Protein AF-A0A1A8CPT3-F1 (afdb_monomer_lite)

Foldseek 3Di:
DDDPLVNLLVVLVVCLVCVVVDDDDDPVVVVVNVVNCVPDPDNVSSDDQDVSNLCVQVVDPSSCVPCVVVNVVVNVD

Structure (mmCIF, N/CA/C/O backbone):
data_AF-A0A1A8CPT3-F1
#
_entry.id   AF-A0A1A8CPT3-F1
#
loop_
_atom_site.group_PDB
_atom_site.id
_atom_site.type_symbol
_atom_site.label_atom_id
_atom_site.label_alt_id
_atom_site.label_comp_id
_atom_site.label_asym_id
_atom_site.label_entity_id
_atom_site.label_seq_id
_atom_site.pdbx_PDB_ins_code
_atom_site.Cartn_x
_atom_site.Cartn_y
_atom_site.Cartn_z
_atom_site.occupancy
_atom_site.B_iso_or_equiv
_atom_site.auth_seq_id
_atom_site.auth_comp_id
_atom_site.auth_asym_id
_atom_site.auth_atom_id
_atom_site.pdbx_PDB_model_num
ATOM 1 N N . SER A 1 1 ? 18.257 -4.861 4.362 1.00 51.25 1 SER A N 1
ATOM 2 C CA . SER A 1 1 ? 17.847 -5.752 3.261 1.00 51.25 1 SER A CA 1
ATOM 3 C C . SER A 1 1 ? 17.029 -4.954 2.267 1.00 51.25 1 SER A C 1
ATOM 5 O O . SER A 1 1 ? 16.052 -4.344 2.680 1.00 51.25 1 SER A O 1
ATOM 7 N N . TYR A 1 2 ? 17.456 -4.871 1.006 1.00 66.06 2 TYR A N 1
ATOM 8 C CA . TYR A 1 2 ? 16.707 -4.175 -0.045 1.00 66.06 2 TYR A CA 1
ATOM 9 C C . TYR A 1 2 ? 15.520 -5.052 -0.464 1.00 66.06 2 TYR A C 1
ATOM 11 O O . TYR A 1 2 ? 15.726 -6.198 -0.859 1.00 66.06 2 TYR A O 1
ATOM 19 N N . VAL A 1 3 ? 14.289 -4.560 -0.316 1.00 68.00 3 VAL A N 1
ATOM 20 C CA . VAL A 1 3 ? 13.094 -5.281 -0.777 1.00 68.00 3 VAL A CA 1
ATOM 21 C C . VAL A 1 3 ? 12.923 -4.984 -2.267 1.00 68.00 3 VAL A C 1
ATOM 23 O O . VAL A 1 3 ? 12.835 -3.810 -2.626 1.00 68.00 3 VAL A O 1
ATOM 26 N N . PRO A 1 4 ? 12.871 -5.996 -3.151 1.00 86.12 4 PRO A N 1
ATOM 27 C CA . PRO A 1 4 ? 12.637 -5.759 -4.571 1.00 86.12 4 PRO A CA 1
ATOM 28 C C . PRO A 1 4 ? 11.321 -5.006 -4.808 1.00 86.12 4 PRO A C 1
ATOM 30 O O . PRO A 1 4 ? 10.295 -5.345 -4.212 1.00 86.12 4 PRO A O 1
ATOM 33 N N . CYS A 1 5 ? 11.320 -4.028 -5.720 1.00 86.56 5 CYS A N 1
ATOM 34 C CA . CYS A 1 5 ? 10.136 -3.203 -6.001 1.00 86.56 5 CYS A CA 1
ATOM 35 C C . CYS A 1 5 ? 8.917 -4.044 -6.419 1.00 86.56 5 CYS A C 1
ATOM 37 O O . CYS A 1 5 ? 7.795 -3.715 -6.055 1.00 86.56 5 CYS A O 1
ATOM 39 N N . CYS A 1 6 ? 9.119 -5.173 -7.108 1.00 87.94 6 CYS A N 1
ATOM 40 C CA . CYS A 1 6 ? 8.037 -6.090 -7.477 1.00 87.94 6 CYS A CA 1
ATOM 41 C C . CYS A 1 6 ? 7.354 -6.743 -6.261 1.00 87.94 6 CYS A C 1
ATOM 43 O O . CYS A 1 6 ? 6.133 -6.918 -6.262 1.00 87.94 6 CYS A O 1
ATOM 45 N N . VAL A 1 7 ? 8.116 -7.059 -5.209 1.00 90.50 7 VAL A N 1
ATOM 46 C CA . VAL A 1 7 ? 7.585 -7.612 -3.956 1.00 90.50 7 VAL A CA 1
ATOM 47 C C . VAL A 1 7 ? 6.790 -6.539 -3.224 1.00 90.50 7 VAL A C 1
ATOM 49 O O . VAL A 1 7 ? 5.655 -6.788 -2.826 1.00 90.50 7 VAL A O 1
ATOM 52 N N . LEU A 1 8 ? 7.342 -5.327 -3.113 1.00 90.69 8 LEU A N 1
ATOM 53 C CA . LEU A 1 8 ? 6.660 -4.209 -2.462 1.00 90.69 8 LEU A CA 1
ATOM 54 C C . LEU A 1 8 ? 5.382 -3.802 -3.208 1.00 90.69 8 LEU A C 1
ATOM 56 O O . LEU A 1 8 ? 4.347 -3.625 -2.576 1.00 90.69 8 LEU A O 1
ATOM 60 N N . ARG A 1 9 ? 5.422 -3.743 -4.544 1.00 93.31 9 ARG A N 1
ATOM 61 C CA . ARG A 1 9 ? 4.253 -3.501 -5.398 1.00 93.31 9 ARG A CA 1
ATOM 62 C C . ARG A 1 9 ? 3.153 -4.532 -5.158 1.00 93.31 9 ARG A C 1
ATOM 64 O O . ARG A 1 9 ? 1.995 -4.166 -4.990 1.00 93.31 9 ARG A O 1
ATOM 71 N N . SER A 1 10 ? 3.514 -5.815 -5.135 1.00 94.50 10 SER A N 1
ATOM 72 C CA . SER A 1 10 ? 2.552 -6.906 -4.939 1.00 94.50 10 SER A CA 1
ATOM 73 C C . SER A 1 10 ? 1.946 -6.869 -3.536 1.00 94.50 10 SER A C 1
ATOM 75 O O . SER A 1 10 ? 0.732 -6.972 -3.390 1.00 94.50 10 SER A O 1
ATOM 77 N N . ALA A 1 11 ? 2.775 -6.658 -2.510 1.00 93.50 11 ALA A N 1
ATOM 78 C CA . ALA A 1 1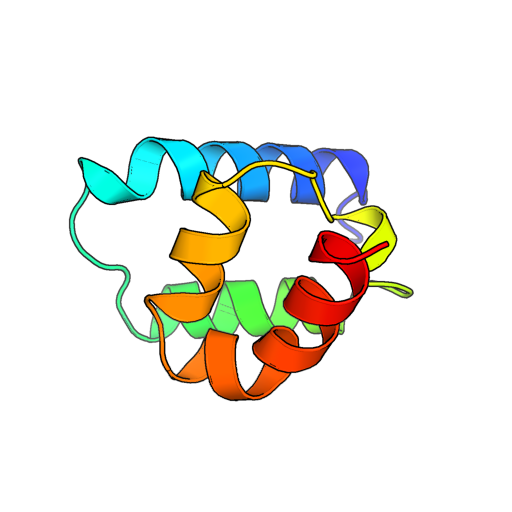1 ? 2.321 -6.522 -1.130 1.00 93.50 11 ALA A CA 1
ATOM 79 C C . ALA A 1 11 ? 1.399 -5.307 -0.951 1.00 93.50 11 ALA A C 1
ATOM 81 O O . ALA A 1 11 ? 0.349 -5.425 -0.326 1.00 93.50 11 ALA A O 1
ATOM 82 N N . LEU A 1 12 ? 1.754 -4.163 -1.541 1.00 93.56 12 LEU A N 1
ATOM 83 C CA . LEU A 1 12 ? 0.939 -2.953 -1.531 1.00 93.56 12 LEU A CA 1
ATOM 84 C C . LEU A 1 12 ? -0.406 -3.166 -2.231 1.00 93.56 12 LEU A C 1
ATOM 86 O O . LEU A 1 12 ? -1.442 -2.787 -1.694 1.00 93.56 12 LEU A O 1
ATOM 90 N N . TYR A 1 13 ? -0.403 -3.799 -3.403 1.00 95.25 13 TYR A N 1
ATOM 91 C CA . TYR A 1 13 ? -1.634 -4.129 -4.113 1.00 95.25 13 TYR A CA 1
ATOM 92 C C . TYR A 1 13 ? -2.543 -5.025 -3.267 1.00 95.25 13 TYR A C 1
ATOM 94 O O . TYR A 1 13 ? -3.720 -4.707 -3.100 1.00 95.25 13 TYR A O 1
ATOM 102 N N . LEU A 1 14 ? -1.992 -6.100 -2.689 1.00 95.50 14 LEU A N 1
ATOM 103 C CA . LEU A 1 14 ? -2.738 -7.013 -1.823 1.00 95.50 14 LEU A CA 1
ATOM 104 C C . LEU A 1 14 ? -3.313 -6.287 -0.607 1.00 95.50 14 LEU A C 1
ATOM 106 O O . LEU A 1 14 ? -4.513 -6.385 -0.372 1.00 95.50 14 LEU A O 1
ATOM 110 N N . LEU A 1 15 ? -2.490 -5.504 0.100 1.00 94.38 15 LEU A N 1
ATOM 111 C CA . LEU A 1 15 ? -2.939 -4.662 1.208 1.00 94.38 15 LEU A CA 1
ATOM 112 C C . LEU A 1 15 ? -4.112 -3.785 0.771 1.00 94.38 15 LEU A C 1
ATOM 114 O O . LEU A 1 15 ? -5.169 -3.836 1.389 1.00 94.38 15 LEU A O 1
ATOM 118 N N . ALA A 1 16 ? -3.968 -3.043 -0.327 1.00 94.94 16 ALA A N 1
ATOM 119 C CA . ALA A 1 16 ? -4.991 -2.131 -0.817 1.00 94.94 16 ALA A CA 1
ATOM 120 C C . ALA A 1 16 ? -6.329 -2.831 -1.121 1.00 94.94 16 ALA A C 1
ATOM 122 O O . ALA A 1 16 ? -7.379 -2.336 -0.710 1.00 94.94 16 ALA A O 1
ATOM 123 N N . VAL A 1 17 ? -6.315 -3.988 -1.797 1.00 95.69 17 VAL A N 1
ATOM 124 C CA . VAL A 1 17 ? -7.551 -4.706 -2.168 1.00 95.69 17 VAL A CA 1
ATOM 125 C C . VAL A 1 17 ? -8.200 -5.453 -1.001 1.00 95.69 17 VAL A C 1
ATOM 127 O O . VAL A 1 17 ? -9.409 -5.681 -1.028 1.00 95.69 17 VAL A O 1
ATOM 130 N N . THR A 1 18 ? -7.443 -5.823 0.036 1.00 94.94 18 THR A N 1
ATOM 131 C CA . THR A 1 18 ? -7.997 -6.502 1.220 1.00 94.94 18 THR A CA 1
ATOM 132 C C . THR A 1 18 ? -8.389 -5.547 2.345 1.00 94.94 18 THR A C 1
ATOM 134 O O . THR A 1 18 ? -9.144 -5.938 3.238 1.00 94.94 18 THR A O 1
ATOM 137 N N . GLN A 1 19 ? -7.902 -4.301 2.324 1.00 92.69 19 GLN A N 1
ATOM 138 C CA . GLN A 1 19 ? -8.039 -3.377 3.454 1.00 92.69 19 GLN A CA 1
ATOM 139 C C . GLN A 1 19 ? -9.477 -2.930 3.728 1.00 92.69 19 GLN A C 1
ATOM 141 O O . GLN A 1 19 ? -9.796 -2.535 4.847 1.00 92.69 19 GLN A O 1
ATOM 146 N N . ASP A 1 20 ? -10.364 -2.969 2.737 1.00 85.88 20 ASP A N 1
ATOM 147 C CA . ASP A 1 20 ? -11.773 -2.607 2.936 1.00 85.88 20 ASP A CA 1
ATOM 148 C C . ASP A 1 20 ? -12.481 -3.559 3.916 1.00 85.88 20 ASP A C 1
ATOM 150 O O . ASP A 1 20 ? -13.234 -3.130 4.786 1.00 85.88 20 ASP A O 1
ATOM 154 N N . LYS A 1 21 ? -12.127 -4.848 3.852 1.00 88.56 21 LYS A N 1
ATOM 155 C CA . LYS A 1 21 ? -12.695 -5.922 4.681 1.00 88.56 21 LYS A CA 1
ATOM 156 C C . LYS A 1 21 ? -11.951 -6.135 6.002 1.00 88.56 21 LYS A C 1
ATOM 158 O O . LYS A 1 21 ? -12.296 -7.042 6.753 1.00 88.56 21 LYS A O 1
ATOM 163 N N . SER A 1 22 ? -10.916 -5.339 6.264 1.00 90.00 22 SER A N 1
ATOM 164 C CA . SER A 1 22 ? -10.020 -5.489 7.412 1.00 90.00 22 SER A CA 1
ATOM 165 C C . SER A 1 22 ? -10.093 -4.263 8.330 1.00 90.00 22 SER A C 1
ATOM 167 O O . SER A 1 22 ? -10.436 -3.166 7.873 1.00 90.00 22 SER A O 1
ATOM 169 N N . PRO A 1 23 ? -9.761 -4.404 9.627 1.00 92.12 23 PRO A N 1
ATOM 170 C CA . PRO A 1 23 ? -9.618 -3.262 10.521 1.00 92.12 23 PRO A CA 1
ATOM 171 C C . PRO A 1 23 ? -8.636 -2.227 9.965 1.00 92.12 23 PRO A C 1
ATOM 173 O O . PRO A 1 23 ? -7.686 -2.558 9.249 1.00 92.12 23 PRO A O 1
ATOM 176 N N . ARG A 1 24 ? -8.850 -0.951 10.308 1.00 92.69 24 ARG A N 1
ATOM 177 C CA . ARG A 1 24 ? -7.911 0.108 9.926 1.00 92.69 24 ARG A CA 1
ATOM 178 C C . ARG A 1 24 ? -6.535 -0.181 10.536 1.00 92.69 24 ARG A C 1
ATOM 180 O O . ARG A 1 24 ? -6.454 -0.546 11.703 1.00 92.69 24 ARG A O 1
ATOM 187 N N . LEU A 1 25 ? -5.484 0.019 9.742 1.00 94.00 25 LEU A N 1
ATOM 188 C CA . LEU A 1 25 ? -4.110 0.021 10.232 1.00 94.00 25 LEU A CA 1
ATOM 189 C C . LEU A 1 25 ? -3.927 1.105 11.298 1.00 94.00 25 LEU A C 1
ATOM 191 O O . LEU A 1 25 ? -4.447 2.213 11.155 1.00 94.00 25 LEU A O 1
ATOM 195 N N . ASP A 1 26 ? -3.183 0.768 12.342 1.00 94.12 26 ASP A N 1
ATOM 196 C CA . ASP A 1 26 ? -2.702 1.703 13.345 1.00 94.12 26 ASP A CA 1
ATOM 197 C C . ASP A 1 26 ? -1.461 2.465 12.846 1.00 94.12 26 ASP A C 1
ATOM 199 O O . ASP A 1 26 ? -0.935 2.242 11.751 1.00 94.12 26 ASP A O 1
ATOM 203 N N . VAL A 1 27 ? -0.979 3.399 13.664 1.00 90.75 27 VAL A N 1
ATOM 204 C CA . VAL A 1 27 ? 0.106 4.324 13.298 1.00 90.75 27 VAL A CA 1
ATOM 205 C C . VAL A 1 27 ? 1.418 3.589 12.994 1.00 90.75 27 VAL A C 1
ATOM 207 O O . VAL A 1 27 ? 2.184 4.010 12.125 1.00 90.75 27 VAL A O 1
ATOM 210 N N . VAL A 1 28 ? 1.697 2.479 13.684 1.00 94.19 28 VAL A N 1
ATOM 211 C CA . VAL A 1 28 ? 2.956 1.734 13.540 1.00 94.19 28 VAL A CA 1
ATOM 212 C C . VAL A 1 28 ? 3.136 1.167 12.120 1.00 94.19 28 VAL A C 1
ATOM 214 O O . VAL A 1 28 ? 4.112 1.546 11.463 1.00 94.19 28 VAL A O 1
ATOM 217 N N . PRO A 1 29 ? 2.239 0.315 11.585 1.00 92.12 29 PRO A N 1
ATOM 218 C CA . PRO A 1 29 ? 2.331 -0.181 10.215 1.00 92.12 29 PRO A CA 1
ATOM 219 C C . PRO A 1 29 ? 2.238 0.936 9.174 1.00 92.12 29 PRO A C 1
ATOM 221 O O . PRO A 1 29 ? 2.961 0.870 8.183 1.00 92.12 29 PRO A O 1
ATOM 224 N N . LEU A 1 30 ? 1.449 1.995 9.398 1.00 94.06 30 LEU A N 1
ATOM 225 C CA . LEU A 1 30 ? 1.412 3.147 8.485 1.00 94.06 30 LEU A CA 1
ATOM 226 C C . LEU A 1 30 ? 2.773 3.841 8.374 1.00 94.06 30 LEU A C 1
ATOM 228 O O . LEU A 1 30 ? 3.206 4.184 7.273 1.00 94.06 30 LEU A O 1
ATOM 232 N N . ASN A 1 31 ? 3.497 3.987 9.485 1.00 92.69 31 ASN A N 1
ATOM 233 C CA . ASN A 1 31 ? 4.842 4.552 9.479 1.00 92.69 31 ASN A CA 1
ATOM 234 C C . ASN A 1 31 ? 5.842 3.642 8.741 1.00 92.69 31 ASN A C 1
ATOM 236 O O . ASN A 1 31 ? 6.708 4.131 8.013 1.00 92.69 31 ASN A O 1
ATOM 240 N N . TYR A 1 32 ? 5.719 2.318 8.880 1.00 92.56 32 TYR A N 1
ATOM 241 C CA . TYR A 1 32 ? 6.531 1.372 8.106 1.00 92.56 32 TYR A CA 1
ATOM 242 C C . TYR A 1 32 ? 6.234 1.443 6.606 1.00 92.56 32 TYR A C 1
ATOM 244 O O . TYR A 1 32 ? 7.171 1.475 5.809 1.00 92.56 32 TYR A O 1
ATOM 252 N N . ILE A 1 33 ? 4.959 1.534 6.222 1.00 92.88 33 ILE A N 1
ATOM 253 C CA . ILE A 1 33 ? 4.541 1.704 4.825 1.00 92.88 33 ILE A CA 1
ATOM 254 C C . ILE A 1 33 ? 5.093 3.019 4.266 1.00 92.88 33 ILE A C 1
ATOM 256 O O . ILE A 1 33 ? 5.718 3.009 3.208 1.00 92.88 33 ILE A O 1
ATOM 260 N N . CYS A 1 34 ? 4.972 4.128 5.006 1.00 92.31 34 CYS A N 1
ATOM 261 C CA . CYS A 1 34 ? 5.560 5.413 4.620 1.00 92.31 34 CYS A CA 1
ATOM 262 C C . CYS A 1 34 ? 7.062 5.289 4.348 1.00 92.31 34 CYS A C 1
ATOM 264 O O . CYS A 1 34 ? 7.543 5.737 3.311 1.00 92.31 34 CYS A O 1
ATOM 266 N N . LYS A 1 35 ? 7.812 4.659 5.261 1.00 91.69 35 LYS A N 1
ATOM 267 C CA . LYS A 1 35 ? 9.259 4.453 5.096 1.00 91.69 35 LYS A CA 1
ATOM 268 C C . LYS A 1 35 ? 9.584 3.586 3.882 1.00 91.69 35 LYS A C 1
ATOM 270 O O . LYS A 1 35 ? 10.558 3.872 3.193 1.00 91.69 35 LYS A O 1
ATOM 275 N N . ALA A 1 36 ? 8.789 2.549 3.618 1.00 89.94 36 ALA A N 1
ATOM 276 C CA . ALA A 1 36 ? 8.968 1.683 2.457 1.00 89.94 36 ALA A CA 1
ATOM 277 C 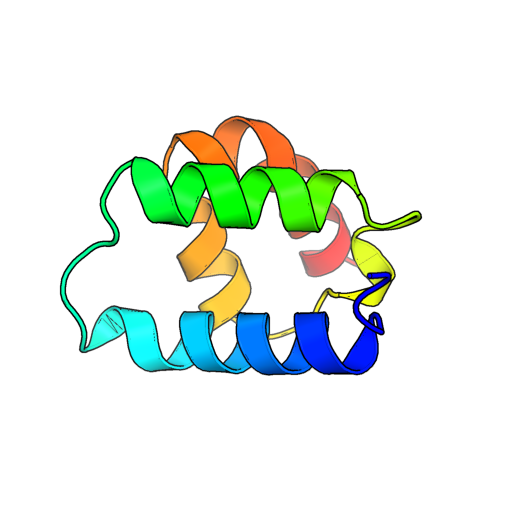C . ALA A 1 36 ? 8.714 2.430 1.139 1.00 89.94 36 ALA A C 1
ATOM 279 O O . ALA A 1 36 ? 9.456 2.258 0.178 1.00 89.94 36 ALA A O 1
ATOM 280 N N . PHE A 1 37 ? 7.706 3.301 1.092 1.00 90.38 37 PHE A N 1
ATOM 281 C CA . PHE A 1 37 ? 7.449 4.128 -0.086 1.00 90.38 37 PHE A CA 1
ATOM 282 C C . PHE A 1 37 ? 8.556 5.160 -0.299 1.00 90.38 37 PHE A C 1
ATOM 284 O O . PHE A 1 37 ? 9.030 5.326 -1.418 1.00 90.38 37 PHE A O 1
ATOM 291 N N . SER A 1 38 ? 9.015 5.811 0.773 1.00 89.25 38 SER A N 1
ATOM 292 C CA . SER A 1 38 ? 10.095 6.802 0.710 1.00 89.25 38 SER A CA 1
ATOM 293 C C . SER A 1 38 ? 11.471 6.209 0.390 1.00 89.25 38 SER A C 1
ATOM 295 O O . SER A 1 38 ? 12.357 6.954 -0.013 1.00 89.25 38 SER A O 1
ATOM 297 N N . SER A 1 39 ? 11.685 4.902 0.580 1.00 87.75 39 SER A N 1
ATOM 298 C CA . SER A 1 39 ? 12.951 4.242 0.231 1.00 87.75 39 SER A CA 1
ATOM 299 C C . SER A 1 39 ? 13.021 3.792 -1.231 1.00 87.75 39 SER A C 1
ATOM 301 O O . SER A 1 39 ? 14.096 3.425 -1.710 1.00 87.75 39 SER A O 1
ATOM 303 N N . CYS A 1 40 ? 11.896 3.824 -1.950 1.00 84.44 40 CYS A N 1
ATOM 304 C CA . CYS A 1 40 ? 11.860 3.543 -3.377 1.00 84.44 40 CYS A CA 1
ATOM 305 C C . CYS A 1 40 ? 12.429 4.728 -4.160 1.00 84.44 40 CYS A C 1
ATOM 307 O O . CYS A 1 40 ? 12.084 5.876 -3.900 1.00 84.44 40 CYS A O 1
ATOM 309 N N . 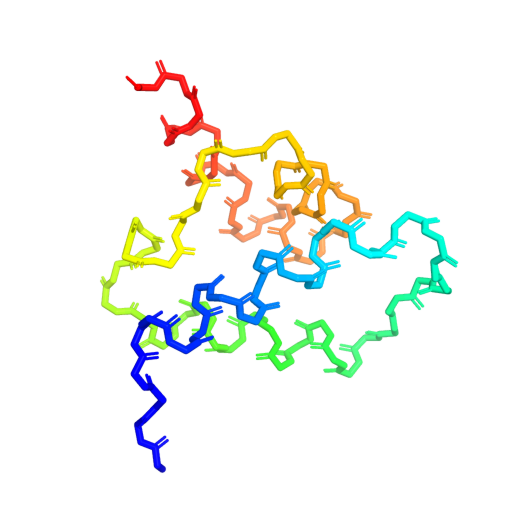GLN A 1 41 ? 13.252 4.451 -5.176 1.00 83.19 41 GLN A N 1
ATOM 310 C CA . GLN A 1 41 ? 13.799 5.500 -6.045 1.00 83.19 41 GLN A CA 1
ATOM 311 C C . GLN A 1 41 ? 12.702 6.228 -6.839 1.00 83.19 41 GLN A C 1
ATOM 313 O O . GLN A 1 41 ? 12.845 7.403 -7.158 1.00 83.19 41 GLN A O 1
ATOM 318 N N . SER A 1 42 ? 11.601 5.534 -7.138 1.00 88.81 42 SER A N 1
ATOM 319 C CA . SER A 1 42 ? 10.402 6.125 -7.726 1.00 88.81 42 SER A CA 1
ATOM 320 C C . SER A 1 42 ? 9.150 5.427 -7.211 1.00 88.81 42 SER A C 1
ATOM 322 O O . SER A 1 42 ? 9.066 4.196 -7.240 1.00 88.81 42 SER A O 1
ATOM 324 N N . PHE A 1 43 ? 8.138 6.204 -6.827 1.00 90.25 43 PHE A N 1
ATOM 325 C CA . PHE A 1 43 ? 6.825 5.675 -6.460 1.00 90.25 43 PHE A CA 1
ATOM 326 C C . PHE A 1 43 ? 6.139 4.961 -7.639 1.00 90.25 43 PHE A C 1
AT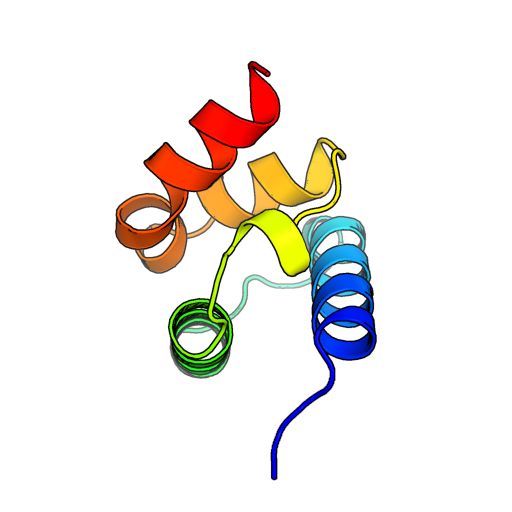OM 328 O O . PHE A 1 43 ? 5.442 3.967 -7.439 1.00 90.25 43 PHE A O 1
ATOM 335 N N . SER A 1 44 ? 6.407 5.380 -8.883 1.00 91.62 44 SER A N 1
ATOM 336 C CA . SER A 1 44 ? 5.852 4.728 -10.079 1.00 91.62 44 SER A CA 1
ATOM 337 C C . SER A 1 44 ? 6.251 3.251 -10.199 1.00 91.62 44 SER A C 1
ATOM 339 O O . SER A 1 44 ? 5.494 2.452 -10.741 1.00 91.62 44 SER A O 1
ATOM 341 N N . SER A 1 45 ? 7.399 2.856 -9.632 1.00 91.56 45 SER A N 1
ATOM 342 C CA . SER A 1 45 ? 7.875 1.463 -9.651 1.00 91.56 45 SER A CA 1
ATOM 343 C C . SER A 1 45 ? 7.038 0.516 -8.783 1.00 91.56 45 SER A C 1
ATOM 345 O O . SER A 1 45 ? 6.972 -0.685 -9.055 1.00 91.56 45 SER A O 1
ATOM 347 N N . ILE A 1 46 ? 6.378 1.057 -7.755 1.00 92.38 46 ILE A N 1
ATOM 348 C CA . ILE A 1 46 ? 5.516 0.310 -6.831 1.00 92.38 46 ILE A CA 1
ATOM 349 C C . ILE A 1 46 ? 4.028 0.585 -7.051 1.00 92.38 46 ILE A C 1
ATOM 351 O O . ILE A 1 46 ? 3.180 -0.074 -6.451 1.00 92.38 46 ILE A O 1
ATOM 355 N N . TYR A 1 47 ? 3.706 1.529 -7.932 1.00 94.06 47 TYR A N 1
ATOM 356 C CA . TYR A 1 47 ? 2.344 1.866 -8.294 1.00 94.06 47 TYR A CA 1
ATOM 357 C C . TYR A 1 47 ? 1.689 0.749 -9.117 1.00 94.06 47 TYR A C 1
ATOM 359 O O . TYR A 1 47 ? 2.306 0.102 -9.967 1.00 94.06 47 TYR A O 1
ATOM 367 N N . SER A 1 48 ? 0.408 0.519 -8.846 1.00 94.19 48 SER A N 1
ATOM 368 C CA . SER A 1 48 ? -0.470 -0.345 -9.633 1.00 94.19 48 SER A CA 1
ATOM 369 C C . SER A 1 48 ? -1.734 0.444 -9.934 1.00 94.19 48 SER A C 1
ATOM 371 O O . SER A 1 48 ? -2.391 0.908 -9.003 1.00 94.19 48 SER A O 1
ATOM 373 N N . HIS A 1 49 ? -2.072 0.598 -11.213 1.00 95.38 49 HIS A N 1
ATOM 374 C CA . HIS A 1 49 ? -3.220 1.393 -11.646 1.00 95.38 49 HIS A CA 1
ATOM 375 C C . HIS A 1 49 ? -4.534 0.661 -11.312 1.00 95.38 49 HIS A C 1
ATOM 377 O O . HIS A 1 49 ? -5.088 -0.074 -12.127 1.00 95.38 49 HIS A O 1
ATOM 383 N N . HIS A 1 50 ? -4.978 0.780 -10.057 1.00 95.31 50 HIS A N 1
ATOM 384 C CA . HIS A 1 50 ? -6.157 0.103 -9.521 1.00 95.31 50 HIS A CA 1
ATOM 385 C C . HIS A 1 50 ? -6.880 0.979 -8.476 1.00 95.31 50 HIS A C 1
ATOM 387 O O . HIS A 1 50 ? -6.212 1.509 -7.582 1.00 95.31 50 HIS A O 1
ATOM 393 N N . PRO A 1 51 ? -8.227 1.095 -8.504 1.00 94.94 51 PRO A N 1
ATOM 394 C CA . PRO A 1 51 ? -8.975 1.994 -7.614 1.00 94.94 51 PRO A CA 1
ATOM 395 C C . PRO A 1 51 ? -8.719 1.754 -6.124 1.00 94.94 51 PRO A C 1
ATOM 397 O O . PRO A 1 51 ? -8.659 2.693 -5.335 1.00 94.94 51 PRO A O 1
ATOM 400 N N . ALA A 1 52 ? -8.524 0.491 -5.735 1.00 95.00 52 ALA A N 1
ATOM 401 C CA . ALA A 1 52 ? -8.232 0.142 -4.347 1.00 95.00 52 ALA A CA 1
ATOM 402 C C . ALA A 1 52 ? -6.944 0.801 -3.833 1.00 95.00 52 ALA A C 1
ATOM 404 O O . ALA A 1 52 ? -6.883 1.152 -2.660 1.00 95.00 52 ALA A O 1
ATOM 405 N N . LEU A 1 53 ? -5.934 1.000 -4.692 1.00 94.88 53 LEU A N 1
ATOM 406 C CA . LEU A 1 53 ? -4.688 1.657 -4.299 1.00 94.88 53 LEU A CA 1
ATOM 407 C C . LEU A 1 53 ? -4.904 3.149 -4.037 1.00 94.88 53 LEU A C 1
ATOM 409 O O . LEU A 1 53 ? -4.448 3.661 -3.016 1.00 94.88 53 LEU A O 1
ATOM 413 N N . LEU A 1 54 ? -5.636 3.822 -4.930 1.00 94.88 54 LEU A N 1
ATOM 414 C CA . LEU A 1 54 ? -6.027 5.219 -4.752 1.00 94.88 54 LEU A CA 1
ATOM 415 C C . LEU A 1 54 ? -6.814 5.387 -3.447 1.00 94.88 54 LEU A C 1
ATOM 417 O O . LEU A 1 54 ? -6.448 6.194 -2.596 1.00 94.88 54 LEU A O 1
ATOM 421 N N . HIS A 1 55 ? -7.842 4.558 -3.253 1.00 95.06 55 HIS A N 1
ATOM 422 C CA . HIS A 1 55 ? -8.642 4.567 -2.034 1.00 95.06 55 HIS A CA 1
ATOM 423 C C . HIS A 1 55 ? -7.790 4.299 -0.788 1.00 95.06 55 HIS A C 1
ATOM 425 O O . HIS A 1 55 ? -7.931 5.002 0.207 1.00 95.06 55 HIS A O 1
ATOM 431 N N . PHE A 1 56 ? -6.873 3.328 -0.838 1.00 95.69 56 PHE A N 1
ATOM 432 C CA . PHE A 1 56 ? -5.983 3.006 0.275 1.00 95.69 56 PHE A CA 1
ATOM 433 C C . PHE A 1 56 ? -5.122 4.202 0.691 1.00 95.69 56 PHE A C 1
ATOM 435 O O . PHE A 1 56 ? -5.062 4.514 1.877 1.00 95.69 56 PHE A O 1
ATOM 442 N N . VAL A 1 57 ? -4.501 4.904 -0.260 1.00 95.25 57 VAL A N 1
ATOM 443 C CA . VAL A 1 57 ? -3.664 6.075 0.045 1.00 95.25 57 VAL A CA 1
ATOM 444 C C . VAL A 1 57 ? -4.504 7.233 0.583 1.00 95.25 57 VAL A C 1
ATOM 446 O O . VAL A 1 57 ? -4.117 7.846 1.571 1.00 95.25 57 VAL A O 1
ATOM 449 N N . CYS A 1 58 ? -5.678 7.492 0.005 1.00 93.81 58 CYS A N 1
ATOM 450 C CA . CYS A 1 58 ? -6.572 8.556 0.469 1.00 93.81 58 CYS A CA 1
ATOM 451 C C . CYS A 1 58 ? -7.252 8.252 1.816 1.00 93.81 58 CYS A C 1
ATOM 453 O O . CYS A 1 58 ? -7.709 9.170 2.492 1.00 93.81 58 CYS A O 1
ATOM 455 N N . ARG A 1 59 ? -7.335 6.978 2.219 1.00 93.94 59 ARG A N 1
ATOM 456 C CA . ARG A 1 59 ? -7.990 6.554 3.467 1.00 93.94 59 ARG A CA 1
ATOM 457 C C . ARG A 1 59 ? -7.208 6.942 4.724 1.00 93.94 59 ARG A C 1
ATOM 459 O O . ARG A 1 59 ? -7.817 7.058 5.788 1.00 93.94 59 ARG A O 1
ATOM 466 N N . TYR A 1 60 ? -5.892 7.103 4.617 1.00 95.12 60 TYR A N 1
ATOM 467 C CA . TYR A 1 60 ? -5.003 7.407 5.738 1.00 95.12 60 TYR A CA 1
ATOM 468 C C . TYR A 1 60 ? -4.379 8.781 5.551 1.00 95.12 60 TYR A C 1
ATOM 470 O O . TYR A 1 60 ? -3.730 9.023 4.535 1.00 95.12 60 TYR A O 1
ATOM 478 N N . GLN A 1 61 ? -4.543 9.663 6.536 1.00 92.94 61 GLN A N 1
ATOM 479 C CA . GLN A 1 61 ? -4.058 11.039 6.449 1.00 92.94 61 GLN A CA 1
ATOM 480 C C . GLN A 1 61 ? -2.540 11.084 6.219 1.00 92.94 61 GLN A C 1
ATOM 482 O O . GLN A 1 61 ? -2.074 11.796 5.336 1.00 92.94 61 GLN A O 1
ATOM 487 N N . GLU A 1 62 ? -1.775 10.244 6.919 1.00 93.50 62 GLU A N 1
ATOM 488 C CA . GLU A 1 62 ? -0.315 10.182 6.821 1.00 93.50 62 GLU A CA 1
ATOM 489 C C . GLU A 1 62 ? 0.174 9.770 5.425 1.00 93.50 62 GLU A C 1
ATOM 491 O O . GLU A 1 62 ? 1.242 10.200 4.979 1.00 93.50 62 GLU A O 1
ATOM 496 N N . LEU A 1 63 ? -0.601 8.929 4.730 1.00 94.94 63 LEU A N 1
ATOM 497 C CA . LEU A 1 63 ? -0.301 8.523 3.359 1.00 94.94 63 LEU A CA 1
ATOM 498 C C . LEU A 1 63 ? -0.766 9.580 2.359 1.00 94.94 63 LEU A C 1
ATOM 500 O O . LEU A 1 63 ? -0.021 9.9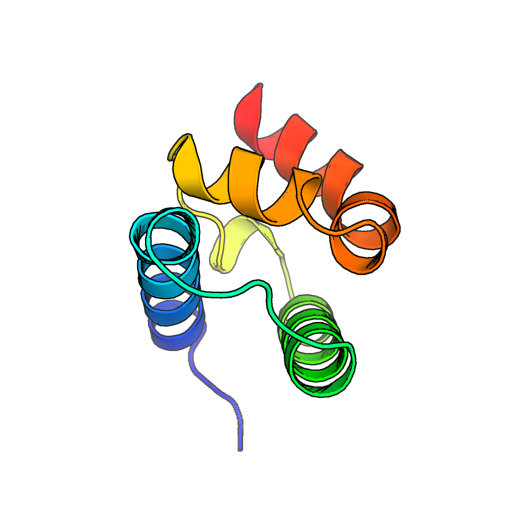02 1.435 1.00 94.94 63 LEU A O 1
ATOM 504 N N . ALA A 1 64 ? -1.963 10.135 2.548 1.00 95.62 64 ALA A N 1
ATOM 505 C CA . ALA A 1 64 ? -2.535 11.146 1.671 1.00 95.62 64 ALA A CA 1
ATOM 506 C C . ALA A 1 64 ? -1.679 12.421 1.632 1.00 95.62 64 ALA A C 1
ATOM 508 O O . ALA A 1 64 ? -1.399 12.932 0.551 1.00 95.62 64 ALA A O 1
ATOM 509 N N . GLU A 1 65 ? -1.198 12.891 2.784 1.00 94.44 65 GLU A N 1
ATOM 510 C CA . GLU A 1 65 ? -0.357 14.091 2.871 1.00 94.44 65 GLU A CA 1
ATOM 511 C C . GLU A 1 65 ? 0.984 13.923 2.146 1.00 94.44 65 GLU A C 1
ATOM 513 O O . GLU A 1 65 ? 1.469 14.860 1.515 1.00 94.44 65 GLU A O 1
ATOM 518 N N . LYS A 1 66 ? 1.588 12.729 2.204 1.00 93.94 66 LYS A N 1
ATOM 519 C CA . LYS A 1 66 ? 2.914 12.476 1.618 1.00 93.94 66 LYS A CA 1
ATOM 520 C C . LYS A 1 66 ? 2.880 11.998 0.173 1.00 93.94 66 LYS A C 1
ATOM 522 O O . LYS A 1 66 ? 3.748 12.366 -0.612 1.00 93.94 66 LYS A O 1
ATOM 527 N N . PHE A 1 67 ? 1.930 11.133 -0.163 1.00 95.12 67 PHE A N 1
ATOM 528 C CA . PHE A 1 67 ? 1.907 10.401 -1.431 1.00 95.12 67 PHE A CA 1
ATOM 529 C C . PHE A 1 67 ? 0.659 10.690 -2.263 1.00 95.12 67 PHE A C 1
ATOM 531 O O . PHE A 1 67 ? 0.609 10.280 -3.418 1.00 95.12 67 PHE A O 1
ATOM 538 N N . GLY A 1 68 ? -0.329 11.410 -1.721 1.00 94.69 68 GLY A N 1
ATOM 539 C CA . GLY A 1 68 ? -1.558 11.770 -2.429 1.00 94.69 68 GLY A CA 1
ATOM 540 C C . GLY A 1 68 ? -1.304 12.443 -3.781 1.00 94.69 68 GLY A C 1
ATOM 541 O O . GLY A 1 68 ? -1.798 11.927 -4.782 1.00 94.69 68 GLY A O 1
ATOM 542 N N . PRO A 1 69 ? -0.491 13.518 -3.861 1.00 94.81 69 PRO A N 1
ATOM 543 C CA . PRO A 1 69 ? -0.179 14.165 -5.136 1.00 94.81 69 PRO A CA 1
ATOM 544 C C . PRO A 1 69 ? 0.444 13.206 -6.161 1.00 94.81 69 PRO A C 1
ATOM 546 O O . PRO A 1 69 ? -0.007 13.164 -7.301 1.00 94.81 69 PRO A O 1
ATOM 549 N N . LEU A 1 70 ? 1.404 12.373 -5.738 1.00 94.31 70 LEU A N 1
ATOM 550 C CA . LEU A 1 70 ? 2.072 11.392 -6.605 1.00 94.31 70 LEU A CA 1
ATOM 551 C C . LEU A 1 70 ? 1.095 10.338 -7.141 1.00 94.31 70 LEU A C 1
ATOM 553 O O . LEU A 1 70 ? 1.139 9.974 -8.312 1.00 94.31 70 LEU A O 1
ATOM 557 N N . VAL A 1 71 ? 0.211 9.831 -6.282 1.00 94.81 71 VAL A N 1
ATOM 558 C CA . VAL A 1 71 ? -0.789 8.828 -6.665 1.00 94.81 71 VAL A CA 1
ATOM 559 C C . VAL A 1 71 ? -1.819 9.413 -7.624 1.00 94.81 71 VAL A C 1
ATOM 561 O O . VAL A 1 71 ? -2.228 8.715 -8.546 1.00 94.81 71 VAL A O 1
ATOM 564 N N . LEU A 1 72 ? -2.228 10.669 -7.426 1.00 95.56 72 LEU A N 1
ATOM 565 C CA . LEU A 1 72 ? -3.163 11.357 -8.317 1.00 95.56 72 LEU A CA 1
ATOM 566 C C . LEU A 1 72 ? -2.540 11.656 -9.682 1.00 95.56 72 LEU A C 1
ATOM 568 O O . LEU A 1 72 ? -3.191 11.428 -10.696 1.00 95.56 72 LEU A O 1
ATOM 572 N N . GLU A 1 73 ? -1.283 12.098 -9.723 1.00 95.62 73 GLU A N 1
ATOM 573 C CA . GLU A 1 73 ? -0.551 12.308 -10.976 1.00 95.62 73 GLU A CA 1
ATOM 574 C C . GLU A 1 73 ? -0.478 11.009 -11.793 1.00 95.62 73 GLU A C 1
ATOM 576 O O . GLU A 1 73 ? -0.855 10.983 -12.963 1.00 95.62 73 GLU A O 1
ATOM 581 N N . LEU A 1 74 ? -0.108 9.900 -11.146 1.00 95.06 74 LEU A N 1
ATOM 582 C CA . LEU A 1 74 ? -0.062 8.574 -11.773 1.00 95.06 74 LEU A CA 1
ATOM 583 C C . LEU A 1 74 ? -1.444 8.000 -12.123 1.00 95.06 74 LEU A C 1
ATOM 585 O O . LEU A 1 74 ? -1.532 7.071 -12.919 1.00 95.06 74 LEU A O 1
ATOM 589 N N . TRP A 1 75 ? -2.515 8.488 -11.494 1.00 95.19 75 TRP A N 1
ATOM 590 C CA . TRP A 1 75 ? -3.886 8.062 -11.783 1.00 95.19 75 TRP A CA 1
ATOM 591 C C . 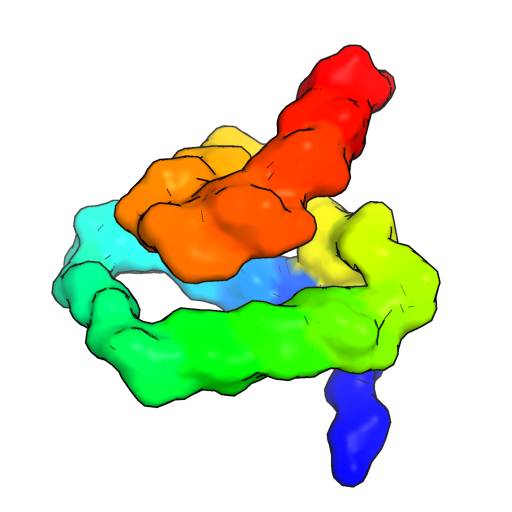TRP A 1 75 ? -4.470 8.768 -13.008 1.00 95.19 75 TRP A C 1
ATOM 593 O O . TRP A 1 75 ? -5.288 8.194 -13.720 1.00 95.19 75 TRP A O 1
ATOM 603 N N . LEU A 1 76 ? -4.085 10.024 -13.224 1.00 94.75 76 LEU A N 1
ATOM 604 C CA . LEU A 1 76 ? -4.591 10.860 -14.314 1.00 94.75 76 LEU A CA 1
ATOM 605 C C . LEU A 1 76 ? -3.775 10.734 -15.609 1.00 94.75 76 LEU A C 1
ATOM 607 O O . LEU A 1 76 ? -4.190 11.292 -16.625 1.00 94.75 76 LEU A O 1
ATOM 611 N N . THR A 1 77 ? -2.641 10.033 -15.559 1.00 87.25 77 THR A N 1
ATOM 612 C CA . THR A 1 77 ? -1.747 9.765 -16.696 1.00 87.25 77 THR A CA 1
ATOM 613 C C . THR A 1 77 ? -1.980 8.361 -17.236 1.00 87.25 77 THR A C 1
ATOM 615 O O . THR A 1 77 ? -2.031 8.214 -18.476 1.00 87.25 77 THR A O 1
#

Organism: Nothobranchius kadleci (NCBI:txid1051664)

Radius of gyration: 11.55 Å; chains: 1; bounding box: 30×22×30 Å

pLDDT: mean 91.5, std 6.81, range [51.25, 95.69]

Sequence (77 aa):
SYVPCCVLRSALYLLAVTQDKSPRLDVVPLNYICKAFSSCQSFSSIYSHHPALLHFVCRYQELAEKFGPLVLELWLT

InterPro domains:
  IPR052133 Immune Signaling and Apoptosis Regulator [PTHR12044] (3-76)
  IPR060507 Meiosis inhibitor protein 1, N-terminal domain [PF28582] (3-63)

Secondary structure (DSSP, 8-state):
-PPPHHHHHHHHHHHHHHGGGSPPP-HHHHHHHHHHHHTSS-GGGT----HHHHHHHHHSHHHHHHHHHHHHHHHH-